Protein AF-A0A3P7L660-F1 (afdb_monomer_lite)

Radius of gyration: 36.0 Å; chains: 1; bounding box: 59×54×104 Å

Structure (mmCIF, N/CA/C/O backbone):
data_AF-A0A3P7L660-F1
#
_entry.id   AF-A0A3P7L660-F1
#
loop_
_atom_site.group_PDB
_atom_site.id
_atom_site.type_symbol
_atom_site.label_atom_id
_atom_site.label_alt_id
_atom_site.label_comp_id
_atom_site.label_asym_id
_atom_site.label_entity_id
_atom_site.label_seq_id
_atom_site.pdbx_PDB_ins_code
_atom_site.Cartn_x
_atom_site.Cartn_y
_atom_site.Cartn_z
_atom_site.occupancy
_atom_site.B_iso_or_equiv
_atom_site.auth_seq_id
_atom_site.auth_comp_id
_atom_site.auth_asym_id
_atom_site.auth_atom_id
_atom_site.pdbx_PDB_model_num
ATOM 1 N N . MET A 1 1 ? -11.549 -4.754 33.607 1.00 70.75 1 MET A N 1
ATOM 2 C CA . MET A 1 1 ? -11.224 -5.126 32.214 1.00 70.75 1 MET A CA 1
ATOM 3 C C . MET A 1 1 ? -10.534 -3.938 31.552 1.00 70.75 1 MET A C 1
ATOM 5 O O . MET A 1 1 ? -10.850 -2.819 31.938 1.00 70.75 1 MET A O 1
ATOM 9 N N . MET A 1 2 ? -9.555 -4.210 30.680 1.00 88.56 2 MET A N 1
ATOM 10 C CA . MET A 1 2 ? -8.558 -3.330 30.025 1.00 88.56 2 MET A CA 1
ATOM 11 C C . MET A 1 2 ? -8.441 -1.863 30.497 1.00 88.56 2 MET A C 1
ATOM 13 O O . MET A 1 2 ? -7.453 -1.551 31.149 1.00 88.56 2 MET A O 1
ATOM 17 N N . ALA A 1 3 ? -9.433 -0.993 30.270 1.00 92.12 3 ALA A N 1
ATOM 18 C CA . ALA A 1 3 ? -9.425 0.409 30.731 1.00 92.12 3 ALA A CA 1
ATOM 19 C C . ALA A 1 3 ? -9.118 0.553 32.235 1.00 92.12 3 ALA A C 1
ATOM 21 O O . ALA A 1 3 ? -8.275 1.345 32.644 1.00 92.12 3 ALA A O 1
ATOM 22 N N . ARG A 1 4 ? -9.690 -0.327 33.072 1.00 93.12 4 ARG A N 1
ATOM 23 C CA . ARG A 1 4 ? -9.402 -0.342 34.518 1.00 93.12 4 ARG A CA 1
ATOM 24 C C . ARG A 1 4 ? -7.965 -0.762 34.847 1.00 93.12 4 ARG A C 1
ATOM 26 O O . ARG A 1 4 ? -7.455 -0.371 35.886 1.00 93.12 4 ARG A O 1
ATOM 33 N N . ALA A 1 5 ? -7.338 -1.585 34.007 1.0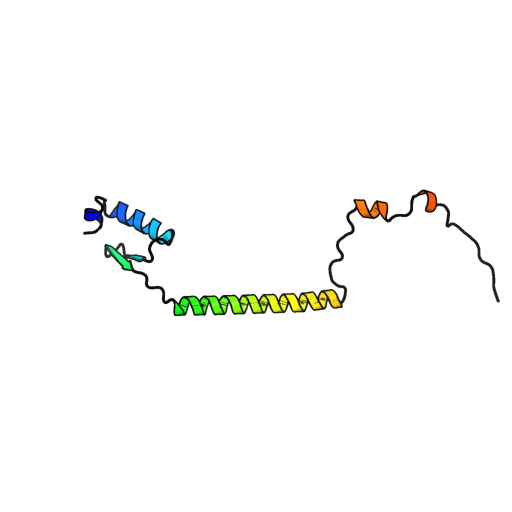0 94.62 5 ALA A N 1
ATOM 34 C CA . ALA A 1 5 ? -5.949 -2.006 34.205 1.00 94.62 5 ALA A CA 1
ATOM 35 C C . ALA A 1 5 ? -4.960 -0.887 33.847 1.00 94.62 5 ALA A C 1
ATOM 37 O O . ALA A 1 5 ? -3.905 -0.798 34.462 1.00 94.62 5 ALA A O 1
ATOM 38 N N . PHE A 1 6 ? -5.334 -0.018 32.904 1.00 93.50 6 PHE A N 1
ATOM 39 C CA . PHE A 1 6 ? -4.557 1.157 32.507 1.00 93.50 6 PHE A CA 1
ATOM 40 C C . PHE A 1 6 ? -4.935 2.434 33.266 1.00 93.50 6 PHE A C 1
ATOM 42 O O . PHE A 1 6 ? -4.360 3.481 33.001 1.00 93.50 6 PHE A O 1
ATOM 49 N N . ALA A 1 7 ? -5.870 2.351 34.220 1.00 94.19 7 ALA A N 1
ATOM 50 C CA . ALA A 1 7 ? -6.397 3.499 34.958 1.00 94.19 7 ALA A CA 1
ATOM 51 C C . ALA A 1 7 ? -6.934 4.627 34.047 1.00 94.19 7 ALA A C 1
ATOM 53 O O . ALA A 1 7 ? -6.849 5.800 34.397 1.00 94.19 7 ALA A O 1
ATOM 54 N N . THR A 1 8 ? -7.514 4.266 32.899 1.00 94.38 8 THR A N 1
ATOM 55 C CA . THR A 1 8 ? -8.107 5.196 31.926 1.00 94.38 8 THR A CA 1
ATOM 56 C C . THR A 1 8 ? -9.613 5.000 31.800 1.00 94.38 8 THR A C 1
ATOM 58 O O . THR A 1 8 ? -10.179 3.985 32.230 1.00 94.38 8 THR A O 1
ATOM 61 N N . THR A 1 9 ? -10.290 5.977 31.192 1.00 94.12 9 THR A N 1
ATOM 62 C CA . THR A 1 9 ? -11.678 5.796 30.762 1.00 94.12 9 THR A CA 1
ATOM 63 C C . THR A 1 9 ? -11.749 4.986 29.466 1.00 94.12 9 THR A C 1
ATOM 65 O O . THR A 1 9 ? -10.794 4.906 28.696 1.00 94.12 9 THR A O 1
ATOM 68 N N . VAL A 1 10 ? -12.907 4.378 29.200 1.00 91.50 10 VAL A N 1
ATOM 69 C CA . VAL A 1 10 ? -13.127 3.605 27.966 1.00 91.50 10 VAL A CA 1
ATOM 70 C C . VAL A 1 10 ? -12.974 4.490 26.723 1.00 91.50 10 VAL A C 1
ATOM 72 O O . VAL A 1 10 ? -12.331 4.078 25.765 1.00 91.50 10 VAL A O 1
ATOM 75 N N . ALA A 1 11 ? -13.483 5.725 26.768 1.00 91.56 11 ALA A N 1
ATOM 76 C CA . ALA A 1 11 ? -13.396 6.666 25.652 1.00 91.56 11 ALA A CA 1
ATOM 77 C C . ALA A 1 11 ? -11.949 7.110 25.365 1.00 91.56 11 ALA A C 1
ATOM 79 O O . ALA A 1 11 ? -11.543 7.214 24.209 1.00 91.56 11 ALA A O 1
ATOM 80 N N . GLU A 1 12 ? -11.148 7.355 26.405 1.00 93.38 12 GLU A N 1
ATOM 81 C CA . GLU A 1 12 ? -9.723 7.674 26.245 1.00 93.38 12 GLU A CA 1
ATOM 82 C C . GLU A 1 12 ? -8.945 6.477 25.699 1.00 93.38 12 GLU A C 1
ATOM 84 O O . GLU A 1 12 ? -8.161 6.635 24.764 1.00 93.38 12 GLU A O 1
ATOM 89 N N . LEU A 1 13 ? -9.226 5.274 26.209 1.00 93.94 13 LEU A N 1
ATOM 90 C CA . LEU A 1 13 ? -8.598 4.048 25.728 1.00 93.94 13 LEU A CA 1
ATOM 91 C C . LEU A 1 13 ? -8.909 3.790 24.246 1.00 93.94 13 LEU A C 1
ATOM 93 O O . LEU A 1 13 ? -8.010 3.424 23.494 1.00 93.94 13 LEU A O 1
ATOM 97 N N . GLU A 1 14 ? -10.152 3.990 23.801 1.00 92.69 14 GLU A N 1
ATOM 98 C CA . GLU A 1 14 ? -10.518 3.856 22.384 1.00 92.69 14 GLU A CA 1
ATOM 99 C C . GLU A 1 14 ? -9.753 4.845 21.496 1.00 92.69 14 GLU A C 1
ATOM 101 O O . GLU A 1 14 ? -9.243 4.458 20.443 1.00 92.69 14 GLU A O 1
ATOM 106 N N . ASN A 1 15 ? -9.618 6.100 21.934 1.00 93.25 15 ASN A N 1
ATOM 107 C CA . ASN A 1 15 ? -8.869 7.123 21.203 1.00 93.25 15 ASN A CA 1
ATOM 108 C C . ASN A 1 15 ? -7.372 6.794 21.109 1.00 93.25 15 ASN A C 1
ATOM 110 O O . ASN A 1 15 ? -6.758 6.987 20.059 1.00 93.25 15 ASN A O 1
ATOM 114 N N . GLU A 1 16 ? -6.773 6.292 22.188 1.00 93.56 16 GLU A N 1
ATOM 115 C CA .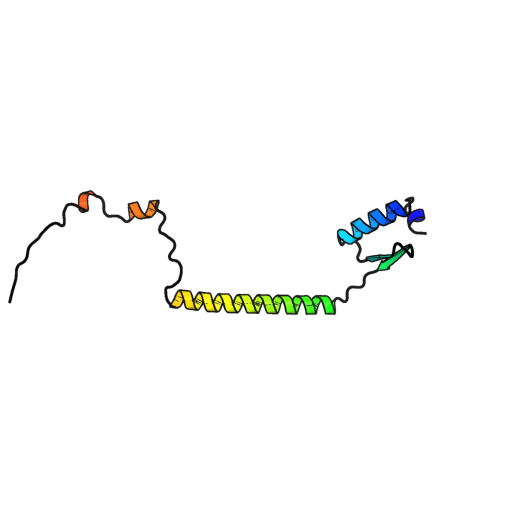 GLU A 1 16 ? -5.371 5.866 22.190 1.00 93.56 16 GLU A CA 1
ATOM 116 C C . GLU A 1 16 ? -5.146 4.631 21.316 1.00 93.56 16 GLU A C 1
ATOM 118 O O . GLU A 1 16 ? -4.226 4.613 20.498 1.00 93.56 16 GLU A O 1
ATOM 123 N N . LEU A 1 17 ? -6.019 3.625 21.412 1.00 93.94 17 LEU A N 1
ATOM 124 C CA . LEU A 1 17 ? -5.958 2.443 20.555 1.00 93.94 17 LEU A CA 1
ATOM 125 C C . LEU A 1 17 ? -6.133 2.811 19.078 1.00 93.94 17 LEU A C 1
ATOM 127 O O . LEU A 1 17 ? -5.432 2.259 18.234 1.00 93.94 17 LEU A O 1
ATOM 131 N N . ALA A 1 18 ? -7.011 3.764 18.754 1.00 93.31 18 ALA A N 1
ATOM 132 C CA . ALA A 1 18 ? -7.180 4.247 17.388 1.00 93.31 18 ALA A CA 1
ATOM 133 C C . ALA A 1 18 ? -5.886 4.863 16.835 1.00 93.31 18 ALA A C 1
ATOM 135 O O . ALA A 1 18 ? -5.518 4.560 15.699 1.00 93.31 18 ALA A O 1
ATOM 136 N N . LYS A 1 19 ? -5.164 5.658 17.639 1.00 95.25 19 LYS A N 1
ATOM 137 C CA . LYS A 1 19 ? -3.844 6.194 17.262 1.00 95.25 19 LYS A CA 1
ATOM 138 C C . LYS A 1 19 ? -2.834 5.070 17.039 1.00 95.25 19 LYS A C 1
ATOM 140 O O . LYS A 1 19 ? -2.244 4.987 15.971 1.00 95.25 19 LYS A O 1
ATOM 145 N N . LEU A 1 20 ? -2.720 4.133 17.983 1.00 94.56 20 LEU A N 1
ATOM 146 C CA . LEU A 1 20 ? -1.772 3.015 17.887 1.00 94.56 20 LEU A CA 1
ATOM 147 C C . LEU A 1 20 ? -2.041 2.084 16.692 1.00 94.56 20 LEU A C 1
ATOM 149 O O . LEU A 1 20 ? -1.105 1.494 16.146 1.00 94.56 20 LEU A O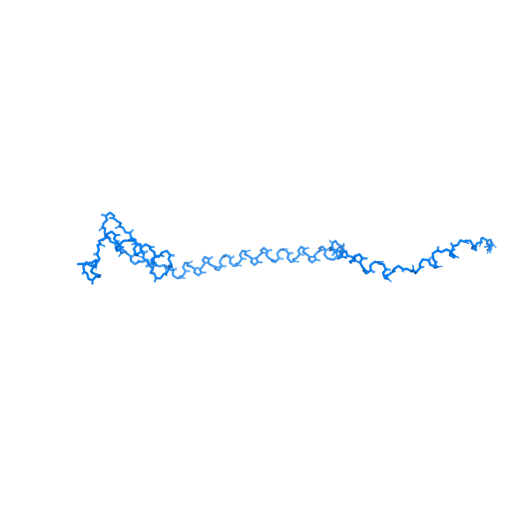 1
ATOM 153 N N . ILE A 1 21 ? -3.306 1.944 16.284 1.00 93.44 21 ILE A N 1
ATOM 154 C CA . ILE A 1 21 ? -3.695 1.199 15.080 1.00 93.44 21 ILE A CA 1
ATOM 155 C C . ILE A 1 21 ? -3.335 1.981 13.812 1.00 93.44 21 ILE A C 1
ATOM 157 O O . ILE A 1 21 ? -2.801 1.390 12.875 1.00 93.44 21 ILE A O 1
ATOM 161 N N . GLN A 1 22 ? -3.592 3.293 13.773 1.00 93.06 22 GLN A N 1
ATOM 162 C CA . GLN A 1 22 ? -3.237 4.149 12.632 1.00 93.06 22 GLN A CA 1
ATOM 163 C C . GLN A 1 22 ? -1.722 4.227 12.421 1.00 93.06 22 GLN A C 1
ATOM 165 O O . GLN A 1 22 ? -1.258 4.116 11.288 1.00 93.06 22 GLN A O 1
ATOM 170 N N . ASP A 1 23 ? -0.959 4.314 13.510 1.00 94.25 23 ASP A N 1
ATOM 171 C CA . ASP A 1 23 ? 0.506 4.314 13.494 1.00 94.25 23 ASP A CA 1
ATOM 172 C C . ASP A 1 23 ? 1.092 2.939 13.114 1.00 94.25 23 ASP A C 1
ATOM 174 O O . ASP A 1 23 ? 2.300 2.793 12.931 1.00 94.25 23 ASP A O 1
ATOM 178 N N . GLY A 1 24 ? 0.257 1.897 13.021 1.00 89.00 24 GLY A N 1
ATOM 179 C CA . GLY A 1 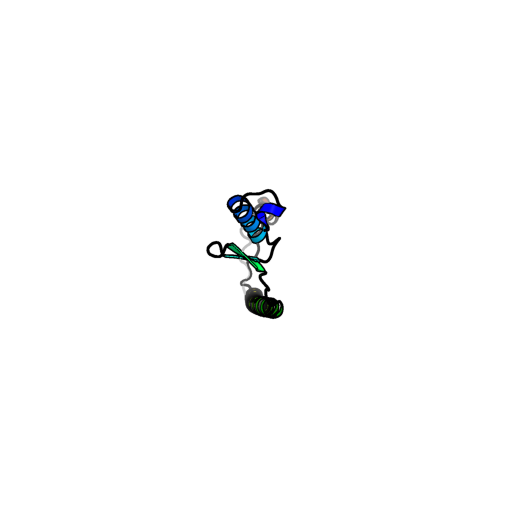24 ? 0.667 0.535 12.675 1.00 89.00 24 GLY A CA 1
ATOM 180 C C . GLY A 1 24 ? 1.385 -0.222 13.798 1.00 89.00 24 GLY A C 1
ATOM 181 O O . GLY A 1 24 ? 1.809 -1.360 13.585 1.00 89.00 24 GLY A O 1
ATOM 182 N N . SER A 1 25 ? 1.488 0.369 14.993 1.00 91.31 25 SER A N 1
ATOM 183 C CA . SER A 1 25 ? 2.093 -0.251 16.182 1.00 91.31 25 SER A CA 1
ATOM 184 C C . SER A 1 25 ? 1.282 -1.448 16.679 1.00 91.31 25 SER A C 1
ATOM 186 O O . SER A 1 25 ? 1.842 -2.421 17.183 1.00 91.31 25 SER A O 1
ATOM 188 N N . ILE A 1 26 ? -0.044 -1.401 16.509 1.00 91.38 26 ILE A N 1
ATOM 189 C CA . ILE A 1 26 ? -0.956 -2.490 16.860 1.00 91.38 26 ILE A CA 1
ATOM 190 C C . ILE A 1 26 ? -1.756 -2.905 15.626 1.00 91.38 26 ILE A C 1
ATOM 192 O O . ILE A 1 26 ? -2.516 -2.125 15.058 1.00 91.38 26 ILE A O 1
ATOM 196 N N . LYS A 1 27 ? -1.656 -4.182 15.245 1.00 89.69 27 LYS A N 1
ATOM 197 C CA . LYS A 1 27 ? -2.510 -4.779 14.209 1.00 89.69 27 LYS A CA 1
ATOM 198 C C . LYS A 1 27 ? -3.802 -5.282 14.840 1.00 89.69 27 LYS A C 1
ATOM 200 O O . LYS A 1 27 ? -3.917 -6.452 15.203 1.00 89.69 27 LYS A O 1
ATOM 205 N N . ALA A 1 28 ? -4.772 -4.392 14.990 1.00 92.44 28 ALA A N 1
ATOM 206 C CA . ALA A 1 28 ? -6.075 -4.722 15.548 1.00 92.44 28 ALA A CA 1
ATOM 207 C C . ALA A 1 28 ? -7.198 -3.925 14.879 1.00 92.44 28 ALA A C 1
ATOM 209 O O . ALA A 1 28 ? -6.961 -2.978 14.133 1.00 92.44 28 ALA A O 1
ATOM 210 N N . ARG A 1 29 ? -8.436 -4.331 15.153 1.00 91.75 29 ARG A N 1
ATOM 211 C CA . ARG A 1 29 ? -9.661 -3.650 14.747 1.00 91.75 29 ARG A CA 1
ATOM 212 C C . ARG A 1 29 ? -10.539 -3.436 15.975 1.00 91.75 29 ARG A C 1
ATOM 214 O O . ARG A 1 29 ? -10.737 -4.363 16.759 1.00 91.75 29 ARG A O 1
ATOM 221 N N . ILE A 1 30 ? -11.055 -2.219 16.115 1.00 92.25 30 ILE A N 1
ATOM 222 C CA . ILE A 1 30 ? -11.971 -1.828 17.189 1.00 92.25 30 ILE A CA 1
ATOM 223 C C . ILE A 1 30 ? -13.410 -2.033 16.702 1.00 92.25 30 ILE A C 1
ATOM 225 O O . ILE A 1 30 ? -13.770 -1.588 15.611 1.00 92.25 30 ILE A O 1
ATOM 229 N N . ASP A 1 31 ? -14.223 -2.708 17.509 1.00 91.00 31 ASP A N 1
ATOM 230 C CA . ASP A 1 31 ? -15.682 -2.720 17.413 1.00 91.00 31 ASP A CA 1
ATOM 231 C C . ASP A 1 31 ? -16.235 -1.931 18.606 1.00 91.00 31 ASP A C 1
ATOM 233 O O . ASP A 1 31 ? -16.308 -2.451 19.720 1.00 91.00 31 ASP A O 1
ATOM 237 N N . SER A 1 32 ? -16.595 -0.666 18.379 1.00 87.31 32 SER A N 1
ATOM 238 C CA . SER A 1 32 ? -17.106 0.234 19.422 1.00 87.31 32 SER A CA 1
ATOM 239 C C . SER A 1 32 ? -18.517 -0.135 19.888 1.00 87.31 32 SER A C 1
ATOM 241 O O . SER A 1 32 ? -18.872 0.121 21.037 1.00 87.31 32 SER A O 1
ATOM 243 N N . HIS A 1 33 ? -19.324 -0.793 19.047 1.00 88.31 33 HIS A N 1
ATOM 244 C CA . HIS A 1 33 ? -20.653 -1.264 19.445 1.00 88.31 33 HIS A CA 1
ATOM 245 C C . HIS A 1 33 ? -20.561 -2.395 20.466 1.00 88.31 33 HIS A C 1
ATOM 247 O O . HIS A 1 33 ? -21.359 -2.454 21.400 1.00 88.31 33 HIS A O 1
ATOM 253 N N . ARG A 1 34 ? -19.597 -3.302 20.283 1.00 86.75 34 ARG A N 1
ATOM 254 C CA . ARG A 1 34 ? -19.378 -4.443 21.183 1.00 86.75 34 ARG A CA 1
ATOM 255 C C . ARG A 1 34 ? -18.300 -4.194 22.230 1.00 86.75 34 ARG A C 1
ATOM 257 O O . ARG A 1 34 ? -18.132 -5.039 23.105 1.00 86.75 34 ARG A O 1
ATOM 264 N N . GLN A 1 35 ? -17.591 -3.067 22.144 1.00 89.69 35 GLN A N 1
ATOM 265 C CA . GLN A 1 35 ? -16.455 -2.731 23.003 1.00 89.69 35 GLN A CA 1
ATOM 266 C C . GLN A 1 35 ? -15.380 -3.834 22.972 1.00 89.69 35 GLN A C 1
ATOM 268 O O . GLN A 1 35 ? -14.851 -4.259 24.001 1.00 89.69 35 GLN A O 1
ATOM 273 N N . LEU A 1 36 ? -15.090 -4.337 21.765 1.00 91.31 36 LEU A N 1
ATOM 274 C CA . LEU A 1 36 ? -14.139 -5.422 21.523 1.00 91.31 36 LEU A CA 1
ATOM 275 C C . LEU A 1 36 ? -12.962 -4.945 20.676 1.00 91.31 36 LEU A C 1
ATOM 277 O O . LEU A 1 36 ? -13.126 -4.276 19.657 1.00 91.31 36 LEU A O 1
ATOM 281 N N . LEU A 1 37 ? -11.769 -5.377 21.075 1.00 91.75 37 LEU A N 1
ATOM 282 C CA . LEU A 1 37 ? -10.547 -5.234 20.298 1.00 91.75 37 LEU A CA 1
ATOM 283 C C . LEU A 1 37 ? -10.188 -6.597 19.700 1.00 91.75 37 LEU A C 1
ATOM 285 O O . LEU A 1 37 ? -9.850 -7.532 20.426 1.00 91.75 37 LEU A O 1
ATOM 289 N N . CYS A 1 38 ? -10.260 -6.720 18.377 1.00 91.12 38 CYS A N 1
ATOM 290 C CA . CYS A 1 38 ? -9.919 -7.950 17.666 1.00 91.12 38 CYS A CA 1
ATOM 291 C C . CYS A 1 38 ? -8.538 -7.820 17.023 1.00 91.12 38 CYS A C 1
ATOM 293 O O . CYS A 1 38 ? -8.291 -6.866 16.289 1.00 91.12 38 CYS A O 1
ATOM 295 N N . ALA A 1 39 ? -7.647 -8.788 17.246 1.00 89.75 39 ALA A N 1
ATOM 296 C CA . ALA A 1 39 ? -6.365 -8.825 16.549 1.00 89.75 39 ALA A CA 1
ATOM 297 C C . ALA A 1 39 ? -6.587 -9.027 15.042 1.00 89.75 39 ALA A C 1
ATOM 299 O O . ALA A 1 39 ? -7.306 -9.935 14.618 1.00 89.75 39 ALA A O 1
ATOM 300 N N . LEU A 1 40 ? -5.965 -8.179 14.227 1.00 85.94 40 LEU A N 1
ATOM 301 C CA . LEU A 1 40 ? -6.002 -8.300 12.780 1.00 85.94 40 LEU A CA 1
ATOM 302 C C . LEU A 1 40 ? -4.884 -9.249 12.352 1.00 85.94 40 LEU A C 1
ATOM 304 O O . LEU A 1 40 ? -3.715 -8.864 12.291 1.00 85.94 40 LEU A O 1
ATOM 308 N N . ASN A 1 41 ? -5.242 -10.490 12.030 1.00 81.50 41 ASN A N 1
ATOM 309 C CA . ASN A 1 41 ? -4.307 -11.414 11.405 1.00 81.50 41 ASN A CA 1
ATOM 310 C C . ASN A 1 41 ? -4.314 -11.190 9.888 1.00 81.50 41 ASN A C 1
ATOM 312 O O . ASN A 1 41 ? -5.187 -11.684 9.176 1.00 81.50 41 ASN A O 1
ATOM 316 N N . VAL A 1 42 ? -3.368 -10.389 9.402 1.00 74.81 42 VAL A N 1
ATOM 317 C CA . VAL A 1 42 ? -3.153 -10.220 7.962 1.00 74.81 42 VAL A CA 1
ATOM 318 C C . VAL A 1 42 ? -2.463 -11.481 7.444 1.00 74.81 42 VAL A C 1
ATOM 320 O O . VAL A 1 42 ? -1.344 -11.770 7.865 1.00 74.81 42 VAL A O 1
ATOM 323 N N . ASP A 1 43 ? -3.103 -12.220 6.529 1.00 85.06 43 ASP A N 1
ATOM 324 C CA . ASP A 1 43 ? -2.465 -13.383 5.899 1.00 85.06 43 ASP A CA 1
ATOM 325 C C . ASP A 1 43 ? -1.233 -12.915 5.108 1.00 85.06 43 ASP A C 1
ATOM 327 O O . ASP A 1 43 ? -1.331 -12.254 4.067 1.00 85.06 43 ASP A O 1
ATOM 331 N N . GLN A 1 44 ? -0.058 -13.268 5.627 1.00 85.94 44 GLN A N 1
ATOM 332 C CA . GLN A 1 44 ? 1.236 -12.915 5.055 1.00 85.94 44 GLN A CA 1
ATOM 333 C C . GLN A 1 44 ? 1.415 -13.458 3.631 1.00 85.94 44 GLN A C 1
ATOM 335 O O . GLN A 1 44 ? 2.152 -12.880 2.830 1.00 85.94 44 GLN A O 1
ATOM 340 N N . ARG A 1 45 ? 0.743 -14.558 3.276 1.00 90.88 45 ARG A N 1
ATOM 341 C CA . ARG A 1 45 ? 0.794 -15.101 1.915 1.00 90.88 45 ARG A CA 1
ATOM 342 C C . ARG A 1 45 ? 0.058 -14.178 0.961 1.00 90.88 45 ARG A C 1
ATOM 344 O O . ARG A 1 45 ? 0.624 -13.798 -0.058 1.00 90.88 45 ARG A O 1
ATOM 351 N N . CYS A 1 46 ? -1.156 -13.756 1.314 1.00 90.31 46 CYS A N 1
ATOM 352 C CA . CYS A 1 46 ? -1.943 -12.832 0.499 1.00 90.31 46 CYS A CA 1
ATOM 353 C C . CYS A 1 46 ? -1.201 -11.508 0.274 1.00 90.31 46 CYS A C 1
ATOM 355 O O . CYS A 1 46 ? -1.159 -11.022 -0.856 1.00 90.31 46 CYS A O 1
ATOM 357 N N . SER A 1 47 ? -0.557 -10.957 1.311 1.00 90.38 47 SER A N 1
ATOM 358 C CA . SER A 1 47 ? 0.238 -9.728 1.169 1.00 90.38 47 SER A CA 1
ATOM 359 C C . SER A 1 47 ? 1.441 -9.919 0.239 1.00 90.38 47 SER A C 1
ATOM 361 O O . SER A 1 47 ? 1.727 -9.057 -0.593 1.00 90.38 47 SER A O 1
ATOM 363 N N . THR A 1 48 ? 2.107 -11.073 0.323 1.00 94.88 48 THR A N 1
ATOM 364 C CA . THR A 1 48 ? 3.248 -11.412 -0.534 1.00 94.88 48 THR A CA 1
ATOM 365 C C . THR A 1 48 ? 2.819 -11.562 -1.992 1.00 94.88 48 THR A C 1
ATOM 367 O O . THR A 1 48 ? 3.455 -10.982 -2.870 1.00 94.88 48 THR A O 1
ATOM 370 N N . PHE A 1 49 ? 1.714 -12.268 -2.258 1.00 96.19 49 PHE A N 1
ATOM 371 C CA . PHE A 1 49 ? 1.162 -12.408 -3.609 1.00 96.19 49 PHE A CA 1
ATOM 372 C C . PHE A 1 49 ? 0.746 -11.059 -4.199 1.00 96.19 49 PHE A C 1
ATOM 374 O O . PHE A 1 49 ? 1.132 -10.747 -5.323 1.00 96.19 49 PHE A O 1
ATOM 381 N N . ALA A 1 50 ? 0.029 -10.229 -3.438 1.00 94.88 50 ALA A N 1
ATOM 382 C CA . ALA A 1 50 ? -0.371 -8.900 -3.892 1.00 94.88 50 ALA A CA 1
ATOM 383 C C . ALA A 1 50 ? 0.844 -8.019 -4.232 1.00 94.88 50 ALA A C 1
ATOM 385 O O . ALA A 1 50 ? 0.863 -7.351 -5.265 1.00 94.88 50 ALA A O 1
ATOM 386 N N . ASN A 1 51 ? 1.892 -8.053 -3.401 1.00 96.25 51 ASN A N 1
ATOM 387 C CA . ASN A 1 51 ? 3.116 -7.306 -3.676 1.00 96.25 51 ASN A CA 1
ATOM 388 C C . ASN A 1 51 ? 3.875 -7.852 -4.896 1.00 96.25 51 ASN A C 1
ATOM 390 O O . ASN A 1 51 ? 4.381 -7.067 -5.693 1.00 96.25 51 ASN A O 1
ATOM 394 N N . ALA A 1 52 ? 3.936 -9.175 -5.064 1.00 97.62 52 ALA A N 1
ATOM 395 C CA . ALA A 1 52 ? 4.577 -9.798 -6.219 1.00 97.62 52 ALA A CA 1
ATOM 396 C C . ALA A 1 52 ? 3.889 -9.400 -7.534 1.00 97.62 52 ALA A C 1
ATOM 398 O O . ALA A 1 52 ? 4.575 -9.021 -8.480 1.00 97.62 52 ALA A O 1
ATOM 399 N N . ILE A 1 53 ? 2.551 -9.409 -7.568 1.00 97.75 53 ILE A N 1
ATOM 400 C CA . ILE A 1 53 ? 1.766 -8.960 -8.728 1.00 97.75 53 ILE A CA 1
ATOM 401 C C . ILE A 1 53 ? 2.060 -7.486 -9.028 1.00 97.75 53 ILE A C 1
ATOM 403 O O . ILE A 1 53 ? 2.424 -7.148 -10.150 1.00 97.75 53 ILE A O 1
ATOM 407 N N . ARG A 1 54 ? 2.021 -6.618 -8.008 1.00 97.94 54 ARG A N 1
ATOM 408 C CA . ARG A 1 54 ? 2.322 -5.186 -8.164 1.00 97.94 54 ARG A CA 1
ATOM 409 C C . ARG A 1 54 ? 3.717 -4.942 -8.756 1.00 97.94 54 ARG A C 1
ATOM 411 O O . ARG A 1 54 ? 3.878 -4.091 -9.626 1.00 97.94 54 ARG A O 1
ATOM 418 N N . ILE A 1 55 ? 4.730 -5.674 -8.286 1.00 98.00 55 ILE A N 1
ATOM 419 C CA . ILE A 1 55 ? 6.105 -5.567 -8.799 1.00 98.00 55 ILE A CA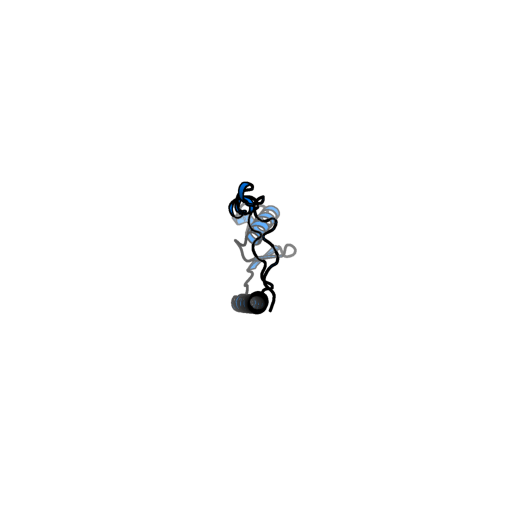 1
ATOM 420 C C . ILE A 1 55 ? 6.195 -6.083 -10.239 1.00 98.00 55 ILE A C 1
ATOM 422 O O . ILE A 1 55 ? 6.916 -5.499 -11.047 1.00 98.00 55 ILE A O 1
ATOM 426 N N . ALA A 1 56 ? 5.475 -7.156 -10.575 1.00 98.31 56 ALA A N 1
ATOM 427 C CA . ALA A 1 56 ? 5.440 -7.688 -11.932 1.00 98.31 56 ALA A CA 1
ATOM 428 C C . ALA A 1 56 ? 4.863 -6.665 -12.923 1.00 98.31 56 ALA A C 1
ATOM 430 O O . ALA A 1 56 ? 5.476 -6.424 -13.966 1.00 98.31 56 ALA A O 1
ATOM 431 N N . ASP A 1 57 ? 3.762 -6.002 -12.565 1.00 98.19 57 ASP A N 1
ATOM 432 C CA . ASP A 1 57 ? 3.141 -4.958 -13.388 1.00 98.19 57 ASP A CA 1
ATOM 433 C C . ASP A 1 57 ? 4.072 -3.751 -13.576 1.00 98.19 57 ASP A C 1
ATOM 435 O O . ASP A 1 57 ? 4.268 -3.262 -14.693 1.00 98.19 57 ASP A O 1
ATOM 439 N N . GLU A 1 58 ? 4.717 -3.299 -12.495 1.00 98.06 58 GLU A N 1
ATOM 440 C CA . GLU A 1 58 ? 5.695 -2.209 -12.548 1.00 98.06 58 GLU A CA 1
ATOM 441 C C . GLU A 1 58 ? 6.890 -2.572 -13.441 1.00 98.06 58 GLU A C 1
ATOM 443 O O . GLU A 1 58 ? 7.334 -1.769 -14.268 1.00 98.06 58 GLU A O 1
ATOM 448 N N . CYS A 1 59 ? 7.400 -3.799 -13.316 1.00 98.25 59 CYS A N 1
ATOM 449 C CA . CYS A 1 59 ? 8.486 -4.306 -14.145 1.00 98.25 59 CYS A CA 1
ATOM 450 C C . CYS A 1 59 ? 8.085 -4.332 -15.624 1.00 98.25 59 CYS A C 1
ATOM 452 O O . CYS A 1 59 ? 8.832 -3.843 -16.473 1.00 98.25 59 CYS A O 1
ATOM 454 N N . HIS A 1 60 ? 6.879 -4.818 -15.933 1.00 98.25 60 HIS A N 1
ATOM 455 C CA . HIS A 1 60 ? 6.363 -4.869 -17.295 1.00 98.25 60 HIS A CA 1
ATOM 456 C C . HIS A 1 60 ? 6.310 -3.476 -17.934 1.00 98.25 60 HIS A C 1
ATOM 458 O O . HIS A 1 60 ? 6.847 -3.271 -19.028 1.00 98.25 60 HIS A O 1
ATOM 464 N N . LEU A 1 61 ? 5.752 -2.494 -17.220 1.00 98.25 61 LEU A N 1
ATOM 465 C CA . LEU A 1 61 ? 5.688 -1.109 -17.681 1.00 98.25 61 LEU A CA 1
ATOM 466 C C . LEU A 1 61 ? 7.089 -0.517 -17.902 1.00 98.25 61 LEU A C 1
ATOM 468 O O . LEU A 1 61 ? 7.352 0.124 -18.923 1.00 98.25 61 LEU A O 1
ATOM 472 N N . ARG A 1 62 ? 8.019 -0.763 -16.972 1.00 97.88 62 ARG A N 1
ATOM 473 C CA . ARG A 1 62 ? 9.408 -0.293 -17.082 1.00 97.88 62 ARG A CA 1
ATOM 474 C C . ARG A 1 62 ? 10.132 -0.912 -18.277 1.00 97.88 62 ARG A C 1
ATOM 476 O O . ARG A 1 62 ? 10.856 -0.199 -18.973 1.00 97.88 62 ARG A O 1
ATOM 483 N N . CYS A 1 63 ? 9.920 -2.197 -18.551 1.00 98.31 63 CYS A N 1
ATOM 484 C CA . CYS A 1 63 ? 10.473 -2.871 -19.724 1.00 98.31 63 CYS A CA 1
ATOM 485 C C . CYS A 1 63 ? 9.942 -2.262 -21.026 1.00 98.31 63 CYS A C 1
ATOM 487 O O . CYS A 1 63 ? 10.736 -1.938 -21.911 1.00 98.31 63 CYS A O 1
ATOM 489 N N . GLN A 1 64 ? 8.628 -2.041 -21.133 1.00 98.31 64 GLN A N 1
ATOM 490 C CA . GLN A 1 64 ? 8.034 -1.394 -22.307 1.00 98.31 64 GLN A CA 1
ATOM 491 C C . GLN A 1 64 ? 8.613 0.010 -22.536 1.00 98.31 64 GLN A C 1
ATOM 493 O O . GLN A 1 64 ? 9.035 0.336 -23.649 1.00 98.31 64 GLN A O 1
ATOM 498 N N . ALA A 1 65 ? 8.712 0.819 -21.477 1.00 97.56 65 ALA A N 1
ATOM 499 C CA . ALA A 1 65 ? 9.286 2.159 -21.553 1.00 97.56 65 ALA A CA 1
ATOM 500 C C . ALA A 1 65 ? 10.766 2.134 -21.981 1.00 97.56 65 ALA A C 1
ATOM 502 O O . ALA A 1 65 ? 11.195 2.960 -22.790 1.00 97.56 65 ALA A O 1
ATOM 503 N N . ALA A 1 66 ? 11.548 1.171 -21.484 1.00 97.38 66 ALA A N 1
ATOM 504 C CA . ALA A 1 66 ? 12.951 1.005 -21.857 1.00 97.38 66 ALA A CA 1
ATOM 505 C C . ALA A 1 66 ? 13.121 0.609 -23.333 1.00 97.38 66 ALA A C 1
ATOM 507 O O . ALA A 1 66 ? 13.958 1.185 -24.033 1.00 97.38 66 ALA A O 1
ATOM 508 N N . ILE A 1 67 ? 12.301 -0.324 -23.827 1.00 97.50 67 ILE A N 1
ATOM 509 C CA . ILE A 1 67 ? 12.296 -0.734 -25.239 1.00 97.50 67 ILE A CA 1
ATOM 510 C C . ILE A 1 67 ? 11.929 0.454 -26.131 1.00 97.50 67 ILE A C 1
ATOM 512 O O . ILE A 1 67 ? 12.632 0.737 -27.104 1.00 97.50 67 ILE A O 1
ATOM 516 N N . LEU A 1 68 ? 10.869 1.190 -25.784 1.00 96.56 68 LEU A N 1
ATOM 517 C CA . LEU A 1 68 ? 10.459 2.387 -26.515 1.00 96.56 68 LEU A CA 1
ATOM 518 C C . LEU A 1 68 ? 11.582 3.429 -26.546 1.00 96.56 68 LEU A C 1
ATOM 520 O O . LEU A 1 68 ? 11.935 3.925 -27.615 1.00 96.56 68 LEU A O 1
ATOM 524 N N . ARG A 1 69 ? 12.208 3.711 -25.399 1.00 94.88 69 ARG A N 1
ATOM 525 C CA . ARG A 1 69 ? 13.341 4.640 -25.313 1.00 94.88 69 ARG A CA 1
ATOM 526 C C . ARG A 1 69 ? 14.507 4.200 -26.200 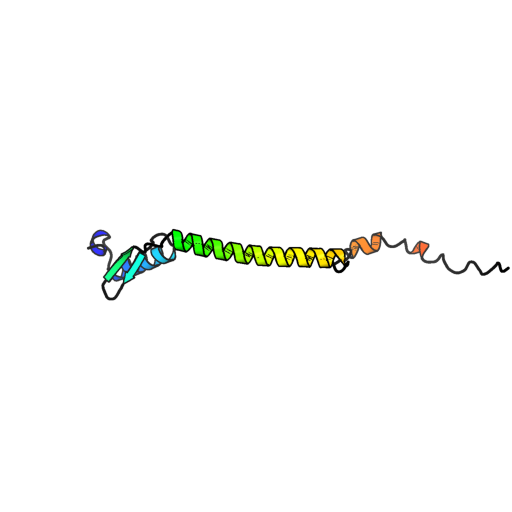1.00 94.88 69 ARG A C 1
ATOM 528 O O . ARG A 1 69 ? 15.088 5.036 -26.886 1.00 94.88 69 ARG A O 1
ATOM 535 N N . SER A 1 70 ? 14.830 2.907 -26.219 1.00 95.69 70 SER A N 1
ATOM 536 C CA . SER A 1 70 ? 15.879 2.351 -27.082 1.00 95.69 70 SER A CA 1
ATOM 537 C C . SER A 1 70 ? 15.564 2.569 -28.566 1.00 95.69 70 SER A C 1
ATOM 539 O O . SER A 1 70 ? 16.430 3.016 -29.316 1.00 95.69 70 SER A O 1
ATOM 541 N N . ASN A 1 71 ? 14.312 2.342 -28.981 1.00 95.56 71 ASN A N 1
ATOM 542 C CA . ASN A 1 71 ? 13.856 2.624 -30.345 1.00 95.56 71 ASN A CA 1
ATOM 543 C C . ASN A 1 71 ? 13.985 4.111 -30.703 1.00 95.56 71 ASN A C 1
ATOM 545 O O . ASN A 1 71 ? 14.549 4.439 -31.744 1.00 95.56 71 ASN A O 1
ATOM 549 N N . LEU A 1 72 ? 13.527 5.016 -29.834 1.00 93.69 72 LEU A N 1
ATOM 550 C CA . LEU A 1 72 ? 13.629 6.461 -30.067 1.00 93.69 72 LEU A CA 1
ATOM 551 C C . LEU A 1 72 ? 15.087 6.915 -30.228 1.00 93.69 72 LEU A C 1
ATOM 553 O O . LEU A 1 72 ? 15.387 7.714 -31.113 1.00 93.69 72 LEU A O 1
ATOM 557 N N . ILE A 1 73 ? 16.001 6.372 -29.416 1.00 92.62 73 ILE A N 1
ATOM 558 C CA . ILE A 1 73 ? 17.441 6.641 -29.535 1.00 92.62 73 ILE A CA 1
ATOM 559 C C . ILE A 1 73 ? 17.981 6.130 -30.876 1.00 92.62 73 ILE A C 1
ATOM 561 O O . ILE A 1 73 ? 18.672 6.878 -31.564 1.00 92.62 73 ILE A O 1
ATOM 565 N N . ARG A 1 74 ? 17.637 4.896 -31.280 1.00 91.75 74 ARG A N 1
ATOM 566 C CA . ARG A 1 74 ? 18.069 4.317 -32.567 1.00 91.75 74 ARG A CA 1
ATOM 567 C C . ARG A 1 74 ? 17.635 5.153 -33.769 1.00 91.75 74 ARG A C 1
ATOM 569 O O . ARG A 1 74 ? 18.408 5.307 -34.705 1.00 91.75 74 ARG A O 1
ATOM 576 N N . HIS A 1 75 ? 16.429 5.714 -33.728 1.00 93.38 75 HIS A N 1
ATOM 577 C CA . HIS A 1 75 ? 15.904 6.564 -34.799 1.00 93.38 75 HIS A CA 1
ATOM 578 C C . HIS A 1 75 ? 16.339 8.037 -34.694 1.00 93.38 75 HIS A C 1
ATOM 580 O O . HIS A 1 75 ? 15.848 8.873 -35.446 1.00 93.38 75 HIS A O 1
ATOM 586 N N . GLY A 1 76 ? 17.251 8.380 -33.774 1.00 88.31 76 GLY A N 1
ATOM 587 C CA . GLY A 1 76 ? 17.761 9.747 -33.626 1.00 88.31 76 GLY A CA 1
ATOM 588 C C . GLY A 1 76 ? 16.740 10.743 -33.064 1.00 88.31 76 GLY A C 1
ATOM 589 O O . GLY A 1 76 ? 16.976 11.947 -33.106 1.00 88.31 76 GLY A O 1
ATOM 590 N N . LEU A 1 77 ? 15.630 10.248 -32.509 1.00 85.69 77 LEU A N 1
ATOM 591 C CA . LEU A 1 77 ? 14.564 11.034 -31.877 1.00 85.69 77 LEU A CA 1
ATOM 592 C C . LEU A 1 77 ? 14.847 11.312 -30.392 1.00 85.69 77 LEU A C 1
ATOM 594 O O . LEU A 1 77 ? 13.999 11.835 -29.670 1.00 85.69 77 LEU A O 1
ATOM 598 N N . ALA A 1 78 ? 16.037 10.951 -29.910 1.00 83.38 78 ALA A N 1
ATOM 599 C CA . ALA A 1 78 ? 16.484 11.323 -28.580 1.00 83.38 78 ALA A CA 1
ATOM 600 C C . ALA A 1 78 ? 16.721 12.835 -28.508 1.00 83.38 78 ALA A C 1
ATOM 602 O O . ALA A 1 78 ? 17.387 13.414 -29.369 1.00 83.38 78 ALA A O 1
ATOM 603 N N . ALA A 1 79 ? 16.212 13.465 -27.448 1.00 77.25 79 ALA A N 1
ATOM 604 C CA . ALA A 1 79 ? 16.478 14.868 -27.178 1.00 77.25 79 ALA A CA 1
ATOM 605 C C . ALA A 1 79 ? 17.995 15.095 -27.093 1.00 77.25 79 ALA A C 1
ATOM 607 O O . ALA A 1 79 ? 18.664 14.602 -26.180 1.00 77.25 79 ALA A O 1
ATOM 608 N N . LYS A 1 80 ? 18.543 15.848 -28.049 1.00 73.06 80 LYS A N 1
ATOM 609 C CA . LYS A 1 80 ? 19.874 16.431 -27.902 1.00 73.06 80 LYS A CA 1
ATOM 610 C C . LYS A 1 80 ? 19.754 17.473 -26.798 1.00 73.06 80 LYS A C 1
ATOM 612 O O . LYS A 1 80 ? 18.914 18.364 -26.897 1.00 73.06 80 LYS A O 1
ATOM 617 N N . GLN A 1 81 ? 20.553 17.332 -25.743 1.00 70.19 81 GLN A N 1
ATOM 618 C CA . GLN A 1 81 ? 20.694 18.376 -24.729 1.00 70.19 81 GLN A CA 1
ATOM 619 C C . GLN A 1 81 ? 20.916 19.709 -25.468 1.00 70.19 81 GLN A C 1
ATOM 621 O O . GLN A 1 81 ? 21.809 19.763 -26.324 1.00 70.19 81 GLN A O 1
ATOM 626 N N . PRO A 1 82 ? 20.105 20.755 -25.233 1.00 70.94 82 PRO A N 1
ATOM 627 C CA . PRO A 1 82 ? 20.414 22.055 -25.795 1.00 70.94 82 PRO A CA 1
ATOM 628 C C . PRO A 1 82 ? 21.773 22.468 -25.238 1.00 70.94 82 PRO A C 1
ATOM 630 O O . PRO A 1 82 ? 21.994 22.432 -24.029 1.00 70.94 82 PRO A O 1
ATOM 633 N N . ILE A 1 83 ? 22.701 22.808 -26.133 1.00 68.00 83 ILE A N 1
ATOM 634 C CA . ILE A 1 83 ? 24.004 23.347 -25.743 1.00 68.00 83 ILE A CA 1
ATOM 635 C C . ILE A 1 83 ? 23.715 24.557 -24.842 1.00 68.00 83 ILE A C 1
ATOM 637 O O . ILE A 1 83 ? 22.994 25.454 -25.301 1.00 68.00 83 ILE A O 1
ATOM 641 N N . PRO A 1 84 ? 24.217 24.601 -23.592 1.00 74.62 84 PRO A N 1
ATOM 642 C CA . PRO A 1 84 ? 24.036 25.765 -22.738 1.00 74.62 84 PRO A CA 1
ATOM 643 C C . PRO A 1 84 ? 24.468 27.024 -23.490 1.00 74.62 84 PRO A C 1
ATOM 645 O O . PRO A 1 84 ? 25.477 27.008 -24.203 1.00 74.62 84 PRO A O 1
ATOM 648 N N . TYR A 1 85 ? 23.696 28.105 -23.366 1.00 69.38 85 TYR A N 1
ATOM 649 C CA . TYR A 1 85 ? 23.933 29.350 -24.106 1.00 69.38 85 TYR A CA 1
ATOM 650 C C . TYR A 1 85 ? 25.385 29.846 -23.961 1.00 69.38 85 TYR A C 1
ATOM 652 O O . TYR A 1 85 ? 25.985 30.295 -24.935 1.00 69.38 85 TYR A O 1
ATOM 660 N N . GLU A 1 86 ? 25.975 29.647 -22.781 1.00 71.31 86 GLU A N 1
ATOM 661 C CA . GLU A 1 86 ? 27.365 29.984 -22.456 1.00 71.31 86 GLU A CA 1
ATOM 662 C C . GLU A 1 86 ? 28.406 29.202 -23.271 1.00 71.31 86 GLU A C 1
ATOM 664 O O . GLU A 1 86 ? 29.434 29.751 -23.651 1.00 71.31 86 GLU A O 1
ATOM 669 N N . MET A 1 87 ? 28.145 27.936 -23.607 1.00 67.06 87 MET A N 1
ATOM 670 C CA . MET A 1 87 ? 29.039 27.144 -24.463 1.00 67.06 87 MET A CA 1
ATOM 671 C C . MET A 1 87 ? 28.850 27.481 -25.946 1.00 67.06 87 MET A C 1
ATOM 673 O O . MET A 1 87 ? 29.777 27.356 -26.747 1.00 67.06 87 MET A O 1
ATOM 677 N N . ARG A 1 88 ? 27.662 27.960 -26.334 1.00 65.56 88 ARG A N 1
ATOM 678 C CA . ARG A 1 88 ? 27.356 28.325 -27.724 1.00 65.56 88 ARG A CA 1
ATOM 679 C C . ARG A 1 88 ? 28.186 29.510 -28.219 1.00 65.56 88 ARG A C 1
ATOM 681 O O . ARG A 1 88 ? 28.455 29.590 -29.414 1.00 65.56 88 ARG A O 1
ATOM 688 N N . THR A 1 89 ? 28.583 30.419 -27.331 1.00 66.31 89 THR A N 1
ATOM 689 C CA . THR A 1 89 ? 29.442 31.568 -27.659 1.00 66.31 89 THR A CA 1
ATOM 690 C C . THR A 1 89 ? 30.917 31.178 -27.779 1.00 66.31 89 THR A C 1
ATOM 692 O O . THR A 1 89 ? 31.630 31.802 -28.558 1.00 66.31 89 THR A O 1
ATOM 695 N N . MET A 1 90 ? 31.355 30.116 -27.092 1.00 67.94 90 MET A N 1
ATOM 696 C CA . MET A 1 90 ? 32.726 29.585 -27.168 1.00 67.94 90 MET A CA 1
ATOM 697 C C . MET A 1 90 ? 32.983 28.749 -28.430 1.00 67.94 90 MET A C 1
ATOM 699 O O . MET A 1 90 ? 34.095 28.741 -28.948 1.00 67.94 90 MET A O 1
ATOM 703 N N . LEU A 1 91 ? 31.956 28.061 -28.943 1.00 66.56 91 LEU A N 1
ATOM 704 C CA . LEU A 1 91 ? 32.024 27.300 -30.200 1.00 66.56 91 LEU A CA 1
ATOM 705 C C . LEU A 1 91 ? 31.842 28.166 -31.459 1.00 66.56 91 LEU A C 1
ATOM 707 O O . LEU A 1 91 ? 32.005 27.663 -32.572 1.00 66.56 91 LEU A O 1
ATOM 711 N N . GLN A 1 92 ? 31.489 29.448 -31.321 1.00 66.94 92 GLN A N 1
ATOM 712 C CA . GLN A 1 92 ? 31.418 30.348 -32.469 1.00 66.94 92 GLN A CA 1
ATOM 713 C C . GLN A 1 92 ? 32.806 30.902 -32.804 1.00 66.94 92 GLN A C 1
ATOM 715 O O . GLN A 1 92 ? 33.476 31.430 -31.916 1.00 66.94 92 GLN A O 1
ATOM 720 N N . PRO A 1 93 ? 33.232 30.857 -34.080 1.00 70.69 93 PRO A N 1
ATOM 721 C CA . PRO A 1 93 ? 34.476 31.493 -34.481 1.00 70.69 93 PRO A CA 1
ATOM 722 C C . PRO A 1 93 ? 34.430 32.995 -34.136 1.00 70.69 93 PRO A C 1
ATOM 724 O O . PRO A 1 93 ? 33.367 33.619 -34.265 1.00 70.69 93 PRO A O 1
ATOM 727 N N . PRO A 1 94 ? 35.554 33.593 -33.690 1.00 74.06 94 PRO A N 1
ATOM 728 C CA . PRO A 1 94 ? 35.571 34.982 -33.247 1.00 74.06 94 PRO A CA 1
ATOM 729 C C . PRO A 1 94 ? 35.048 35.902 -34.350 1.00 74.06 94 PRO A C 1
ATOM 731 O O . PRO A 1 94 ? 35.341 35.686 -35.525 1.00 74.06 94 PRO A O 1
ATOM 734 N N . ALA A 1 95 ? 34.320 36.962 -33.987 1.00 68.06 95 ALA A N 1
ATOM 735 C CA . ALA A 1 95 ? 33.685 37.870 -34.951 1.00 68.06 95 ALA A CA 1
ATOM 736 C C . ALA A 1 95 ? 34.659 38.436 -36.007 1.00 68.06 95 ALA A C 1
ATOM 738 O O . ALA A 1 95 ? 34.256 38.695 -37.137 1.00 68.06 95 ALA A O 1
ATOM 739 N N . ARG A 1 96 ? 35.955 38.529 -35.672 1.00 64.19 96 ARG A N 1
ATOM 740 C CA . ARG A 1 96 ? 37.043 38.920 -36.584 1.00 64.19 96 ARG A CA 1
ATOM 741 C C . ARG A 1 96 ? 37.197 38.002 -37.807 1.00 64.19 96 ARG A C 1
ATOM 743 O O . ARG A 1 96 ? 37.663 38.452 -38.843 1.00 64.19 96 ARG A O 1
ATOM 750 N N . TRP A 1 97 ? 36.785 36.741 -37.701 1.00 62.34 97 TRP A N 1
ATOM 751 C CA . TRP A 1 97 ? 36.832 35.747 -38.778 1.00 62.34 97 TRP A CA 1
ATOM 752 C C . TRP A 1 97 ? 35.542 35.700 -39.604 1.00 62.34 97 TRP A C 1
ATOM 754 O O . TRP A 1 97 ? 35.529 35.125 -40.687 1.00 62.34 97 TRP A O 1
ATOM 764 N N . ARG A 1 98 ? 34.454 36.329 -39.133 1.00 60.72 98 ARG A N 1
ATOM 765 C CA . ARG A 1 98 ? 33.175 36.375 -39.861 1.00 60.72 98 ARG A CA 1
ATOM 766 C C . ARG A 1 98 ? 33.171 37.352 -41.042 1.00 60.72 98 ARG A C 1
ATOM 768 O O . ARG A 1 98 ? 32.288 37.247 -41.883 1.00 60.72 98 ARG A O 1
ATOM 775 N N . GLY A 1 99 ? 34.137 38.271 -41.119 1.00 58.34 99 GLY A N 1
ATOM 776 C CA . GLY A 1 99 ? 34.213 39.299 -42.167 1.00 58.34 99 GLY A CA 1
ATOM 777 C C . GLY A 1 99 ? 35.116 38.977 -43.365 1.00 58.34 99 GLY A C 1
ATOM 778 O O . GLY A 1 99 ? 35.219 39.807 -44.258 1.00 58.34 99 GLY A O 1
ATOM 779 N N . GLY A 1 100 ? 35.789 37.821 -43.390 1.00 55.56 100 GLY A N 1
ATOM 780 C CA . GLY A 1 100 ? 36.828 37.523 -44.391 1.00 55.56 100 GLY A CA 1
ATOM 781 C C . GLY A 1 100 ? 36.412 36.620 -45.554 1.00 55.56 100 GLY A C 1
ATOM 782 O O . GLY A 1 100 ? 37.188 36.460 -46.486 1.00 55.56 100 GLY A O 1
ATOM 783 N N . MET A 1 101 ? 35.216 36.027 -45.526 1.00 53.28 101 MET A N 1
ATOM 784 C CA . MET A 1 101 ? 34.774 35.091 -46.568 1.00 53.28 101 MET A CA 1
ATOM 785 C C . MET A 1 101 ? 33.724 35.737 -47.477 1.00 53.28 101 MET A C 1
ATOM 787 O O . MET A 1 101 ? 32.597 35.265 -47.593 1.00 53.28 101 MET A O 1
ATOM 791 N N . SER A 1 102 ? 34.084 36.858 -48.101 1.00 57.06 102 SER A N 1
ATOM 792 C CA . SER A 1 102 ? 33.352 37.376 -49.256 1.00 57.06 102 SER A CA 1
ATOM 793 C C . SER A 1 102 ? 34.286 37.359 -50.461 1.00 57.06 102 SER A C 1
ATOM 795 O O . SER A 1 102 ? 35.241 38.124 -50.508 1.00 57.06 102 SER A O 1
ATOM 797 N N . ARG A 1 103 ? 33.964 36.473 -51.414 1.00 52.09 103 ARG A N 1
ATOM 798 C CA . ARG A 1 103 ? 34.435 36.423 -52.812 1.00 52.09 103 ARG A CA 1
ATOM 799 C C . ARG A 1 103 ? 35.941 36.203 -53.048 1.00 52.09 103 ARG A C 1
ATOM 801 O O . ARG A 1 103 ? 36.701 37.149 -53.182 1.00 52.09 103 ARG A O 1
ATOM 808 N N . ALA A 1 104 ? 36.303 34.943 -53.286 1.00 42.81 104 ALA A N 1
ATOM 809 C CA . ALA A 1 104 ? 37.199 34.564 -54.385 1.00 42.81 104 ALA A CA 1
ATOM 810 C C . ALA A 1 104 ? 36.369 33.622 -55.278 1.00 42.81 104 ALA A C 1
ATOM 812 O O . ALA A 1 104 ? 36.019 32.525 -54.859 1.00 42.81 104 ALA A O 1
ATOM 813 N N . GLU A 1 105 ? 35.592 34.198 -56.190 1.00 44.31 105 GLU A N 1
ATOM 814 C CA . GLU A 1 105 ? 35.915 34.309 -57.619 1.00 44.31 105 GLU A CA 1
ATOM 815 C C . GLU A 1 105 ? 35.736 32.988 -58.374 1.00 44.31 105 GLU A C 1
ATOM 817 O O . GLU A 1 105 ? 36.420 31.994 -58.158 1.00 44.31 105 GLU A O 1
ATOM 822 N N . HIS A 1 106 ? 34.752 33.023 -59.273 1.00 45.53 106 HIS A N 1
ATOM 823 C CA . HIS A 1 106 ? 34.655 32.157 -60.432 1.00 45.53 106 HIS A CA 1
ATOM 824 C C . HIS A 1 106 ? 35.932 32.252 -61.276 1.00 45.53 106 HIS A C 1
ATOM 826 O O . HIS A 1 106 ? 36.232 33.336 -61.764 1.00 45.53 106 HIS A O 1
ATOM 832 N N . SER A 1 107 ? 36.612 31.127 -61.484 1.00 40.84 107 SER A N 1
ATOM 833 C CA . SER A 1 107 ? 37.285 30.675 -62.720 1.00 40.84 107 SER A CA 1
ATOM 834 C C . SER A 1 107 ? 38.004 29.376 -62.322 1.00 40.84 107 SER A C 1
ATOM 836 O O . SER A 1 107 ? 38.697 29.372 -61.316 1.00 40.84 107 SER A O 1
ATOM 838 N N . GLU A 1 108 ? 37.803 28.211 -62.925 1.00 35.28 108 GLU A N 1
ATOM 839 C CA . GLU A 1 108 ? 37.962 27.926 -64.346 1.00 35.28 108 GLU A CA 1
ATOM 840 C C . GLU A 1 108 ? 36.873 26.986 -64.880 1.00 35.28 108 GLU A C 1
ATOM 842 O O . GLU A 1 108 ? 36.352 26.108 -64.189 1.00 35.28 108 GLU A O 1
ATOM 847 N N . ALA A 1 109 ? 36.542 27.226 -66.144 1.00 40.88 109 ALA A N 1
ATOM 848 C CA . ALA A 1 109 ? 35.760 26.367 -67.009 1.00 40.88 109 ALA A CA 1
ATOM 849 C C . ALA A 1 109 ? 36.675 25.397 -67.781 1.00 40.88 109 ALA A C 1
ATOM 851 O O . ALA A 1 109 ? 37.858 25.687 -67.960 1.00 40.88 109 ALA A O 1
ATOM 852 N N . VAL A 1 110 ? 36.019 24.377 -68.355 1.00 43.66 110 VAL A N 1
ATOM 853 C CA . VAL A 1 110 ? 36.466 23.355 -69.330 1.00 43.66 110 VAL A CA 1
ATOM 854 C C . VAL A 1 110 ? 36.971 22.046 -68.731 1.00 43.66 110 VAL A C 1
ATOM 856 O O . VAL A 1 110 ? 38.089 21.999 -68.184 1.00 43.66 110 VAL A O 1
#

InterPro domains:
  IPR000717 Proteasome component (PCI) domain [PF01399] (1-37)
  IPR019585 26S proteasome regulatory subunit Rpn7/COP9 signalosome complex subunit 1 [PTHR14145] (1-80)

Sequence (110 aa):
MMARAFATTVAELENELAKLIQDGSIKARIDSHRQLLCALNVDQRCSTFANAIRIADECHLRCQAAILRSNLIRHGLAAKQPIPYEMRTMLQPPARWRGGMSRAEHSEAV

pLDDT: mean 83.26, std 16.27, range [35.28, 98.31]

Organism: Dibothriocephalus latus (NCBI:txid60516)

Secondary structure (DSSP, 8-state):
-GGGTTT--HHHHHHHHHHHHHTTSS-EEEETTTTEEEE----HHHHHHHHHHHHHHHHHHHHHHHHHHHHHHHTT-S-PPPPPHHHHHHSSPPGGGTTS-S--------

Foldseek 3Di:
DVCVVVVHDLVVVVVVVVVCVVVVVAQWDADPVVRDIGHHDDDPVVVVVVVVVVVVVVVVVVVVVVVVVVVCVVVVVDDDDPDPPVVVVVPDDPPVVVPPPDDDDDDDDD